Protein AF-A0A7D8Z5B3-F1 (afdb_monomer_lite)

InterPro domains:
  IPR001706 Large ribosomal subunit protein bL35 [PTHR33343] (1-56)
  IPR018265 Large ribosomal subunit protein bL35, conserved site [PS00936] (2-28)
  IPR021137 Large ribosomal subunit protein bL35-like [PF01632] (1-56)
  IPR037229 Large ribosomal subunit protein bL35 superfamily [G3DSA:4.10.410.60] (1-74)
  IPR037229 Large ribosomal subunit protein bL35 superfamily [SSF143034] (1-56)

Secondary structure (DSSP, 8-state):
----HHHHHH----TTS--EEPPTT-SS--TTS-HHHHHHHHSPEEPPHHHHHH---PPS---S-----------

pLDDT: mean 72.46, std 17.98, range [32.59, 92.56]

Foldseek 3Di:
DDADPVLLVAFDQDPVLKTWGQAPDQPDDCPPPDPVVNVVRRDIDIDDPVVSVVHPHDHDDDPDDPDDPDDDDDD

Radius of gyration: 17.36 Å; chains: 1; bounding box: 42×36×39 Å

Organism: Vanrija humicola (NCBI:txid5417)

Structure (mmCIF, N/CA/C/O backbone):
data_AF-A0A7D8Z5B3-F1
#
_entry.id   AF-A0A7D8Z5B3-F1
#
loop_
_atom_site.group_PDB
_atom_site.id
_atom_site.type_symbol
_atom_site.label_atom_id
_atom_site.label_alt_id
_atom_site.label_comp_id
_atom_site.label_asym_id
_atom_site.label_entity_id
_atom_site.label_seq_id
_atom_site.pdbx_PDB_ins_code
_atom_site.Cartn_x
_atom_site.Cartn_y
_atom_site.Cartn_z
_atom_site.occupancy
_atom_site.B_iso_or_equiv
_atom_site.auth_seq_id
_atom_site.auth_comp_id
_atom_site.auth_asym_id
_atom_site.auth_atom_id
_atom_site.pdbx_PDB_model_num
ATOM 1 N N . MET A 1 1 ? 23.481 3.835 -18.074 1.00 69.00 1 MET A N 1
ATOM 2 C CA . MET A 1 1 ? 22.090 4.270 -17.787 1.00 69.00 1 MET A CA 1
ATOM 3 C C . MET A 1 1 ? 21.899 4.417 -16.281 1.00 69.00 1 MET A C 1
ATOM 5 O O . MET A 1 1 ? 22.246 3.492 -15.555 1.00 69.00 1 MET A O 1
ATOM 9 N N . LYS A 1 2 ? 21.403 5.560 -15.792 1.00 76.31 2 LYS A N 1
ATOM 10 C CA . LYS A 1 2 ? 21.209 5.795 -14.348 1.00 76.31 2 LYS A CA 1
ATOM 11 C C . LYS A 1 2 ? 19.902 5.153 -13.867 1.00 76.31 2 LYS A C 1
ATOM 13 O O . LYS A 1 2 ? 18.895 5.195 -14.567 1.00 76.31 2 LYS A O 1
ATOM 18 N N . SER A 1 3 ? 19.910 4.577 -12.667 1.00 73.50 3 SER A N 1
ATOM 19 C CA . SER A 1 3 ? 18.695 4.069 -12.020 1.00 73.50 3 SER A CA 1
ATOM 20 C C . SER A 1 3 ? 17.913 5.207 -11.360 1.00 73.50 3 SER A C 1
ATOM 22 O O . SER A 1 3 ? 18.510 6.031 -10.663 1.00 73.50 3 SER A O 1
ATOM 24 N N . HIS A 1 4 ? 16.585 5.216 -11.495 1.00 83.75 4 HIS A N 1
ATOM 25 C CA . HIS A 1 4 ? 15.728 6.188 -10.814 1.00 83.75 4 HIS A CA 1
ATOM 26 C C . HIS A 1 4 ? 15.736 5.948 -9.293 1.00 83.75 4 HIS A C 1
ATOM 28 O O . HIS A 1 4 ? 15.186 4.960 -8.796 1.00 83.75 4 HIS A O 1
ATOM 34 N N . GLN A 1 5 ? 16.363 6.854 -8.535 1.00 83.12 5 GLN A N 1
ATOM 35 C CA . GLN A 1 5 ? 16.569 6.679 -7.089 1.00 83.12 5 GLN A CA 1
ATOM 36 C C . GLN A 1 5 ? 15.245 6.634 -6.313 1.00 83.12 5 GLN A C 1
ATOM 38 O O . GLN A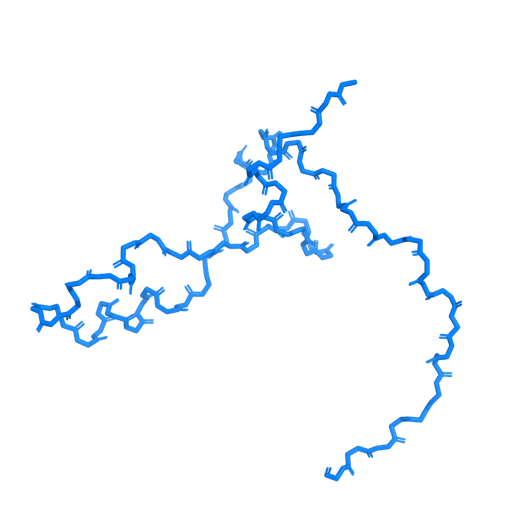 1 5 ? 15.120 5.900 -5.335 1.00 83.12 5 GLN A O 1
ATOM 43 N N . GLY A 1 6 ? 14.226 7.364 -6.775 1.00 83.06 6 GLY A N 1
ATOM 44 C CA . GLY A 1 6 ? 12.905 7.364 -6.151 1.00 83.06 6 GLY A CA 1
ATOM 45 C C . GLY A 1 6 ? 12.161 6.036 -6.294 1.00 83.06 6 GLY A C 1
ATOM 46 O O . GLY A 1 6 ? 11.427 5.659 -5.383 1.00 83.06 6 GLY A O 1
ATOM 47 N N . ALA A 1 7 ? 12.365 5.320 -7.402 1.00 83.19 7 ALA A N 1
ATOM 48 C CA . ALA A 1 7 ? 11.721 4.029 -7.642 1.00 83.19 7 ALA A CA 1
ATOM 49 C C . ALA A 1 7 ? 12.401 2.932 -6.817 1.00 83.19 7 ALA A C 1
ATOM 51 O O . ALA A 1 7 ? 11.746 2.151 -6.143 1.00 83.19 7 ALA A O 1
ATOM 52 N N . LYS A 1 8 ? 13.730 2.957 -6.778 1.00 82.38 8 LYS A N 1
ATOM 53 C CA . LYS A 1 8 ? 14.572 2.058 -5.985 1.00 82.38 8 LYS A CA 1
ATOM 54 C C . LYS A 1 8 ? 14.260 2.064 -4.481 1.00 82.38 8 LYS A C 1
ATOM 56 O O . LYS A 1 8 ? 14.348 1.027 -3.838 1.00 82.38 8 LYS A O 1
ATOM 61 N N . LYS A 1 9 ? 13.900 3.222 -3.914 1.00 84.69 9 LYS A N 1
ATOM 62 C CA . LYS A 1 9 ? 13.516 3.346 -2.495 1.00 84.69 9 LYS A CA 1
ATOM 63 C C . LYS A 1 9 ? 12.118 2.790 -2.202 1.00 84.69 9 LYS A C 1
ATOM 65 O O . LYS A 1 9 ? 11.866 2.335 -1.093 1.00 84.69 9 LYS A O 1
ATOM 70 N N . ARG A 1 10 ? 11.209 2.863 -3.178 1.00 84.56 10 ARG A N 1
ATOM 71 C CA . ARG A 1 10 ? 9.779 2.558 -3.009 1.00 84.56 10 ARG A CA 1
ATOM 72 C C . ARG A 1 10 ? 9.409 1.138 -3.434 1.00 84.56 10 ARG A C 1
ATOM 74 O O . ARG A 1 10 ? 8.537 0.541 -2.818 1.00 84.56 10 ARG A O 1
ATOM 81 N N . PHE A 1 11 ? 10.084 0.602 -4.449 1.00 83.75 11 PHE A N 1
ATOM 82 C CA . PHE A 1 11 ? 9.812 -0.706 -5.039 1.00 83.75 11 PHE A CA 1
ATOM 83 C C . PHE A 1 11 ? 11.002 -1.638 -4.816 1.00 83.75 11 PHE A C 1
ATOM 85 O O . PHE A 1 11 ? 12.102 -1.392 -5.317 1.00 83.75 11 PHE A O 1
ATOM 92 N N . LYS A 1 12 ? 10.770 -2.730 -4.087 1.00 80.44 12 LYS A N 1
ATOM 93 C CA . LYS A 1 12 ? 11.738 -3.820 -3.910 1.00 80.44 12 LYS A CA 1
ATOM 94 C C . LYS A 1 12 ? 11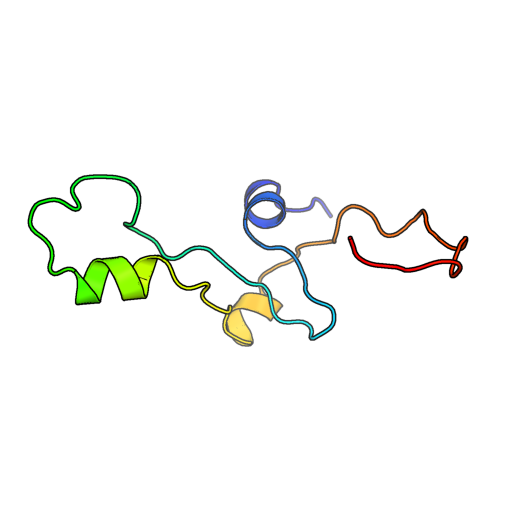.300 -4.994 -4.779 1.00 80.44 12 LYS A C 1
ATOM 96 O O . LYS A 1 12 ? 10.117 -5.304 -4.803 1.00 80.44 12 LYS A O 1
ATOM 101 N N . LYS A 1 13 ? 12.216 -5.623 -5.519 1.00 76.81 13 LYS A N 1
ATOM 102 C CA . LYS A 1 13 ? 11.894 -6.816 -6.320 1.00 76.81 13 LYS A CA 1
ATOM 103 C C . LYS A 1 13 ? 11.837 -8.038 -5.411 1.00 76.81 13 LYS A C 1
ATOM 105 O O . LYS A 1 13 ? 12.817 -8.326 -4.729 1.00 76.81 13 LYS A O 1
ATOM 110 N N . THR A 1 14 ? 10.711 -8.741 -5.413 1.00 78.12 14 THR A N 1
ATOM 111 C CA . THR A 1 14 ? 10.591 -10.070 -4.804 1.00 78.12 14 THR A CA 1
ATOM 112 C C . THR A 1 14 ? 11.104 -11.129 -5.787 1.00 78.12 14 THR A C 1
ATOM 114 O O . THR A 1 14 ? 11.154 -10.882 -6.993 1.00 78.12 14 THR A O 1
ATOM 117 N N . ALA A 1 15 ? 11.467 -12.317 -5.292 1.00 67.88 15 ALA A N 1
ATOM 118 C CA . ALA A 1 15 ? 11.920 -13.443 -6.118 1.00 67.88 15 ALA A CA 1
ATOM 119 C C . ALA A 1 15 ? 10.925 -13.824 -7.237 1.00 67.88 15 ALA A C 1
ATOM 121 O O . ALA A 1 15 ? 11.332 -14.268 -8.302 1.00 67.88 15 ALA A O 1
ATOM 122 N N . SER A 1 16 ? 9.630 -13.569 -7.029 1.00 67.31 16 SER A N 1
ATOM 123 C CA . SER A 1 16 ? 8.547 -13.792 -7.994 1.00 67.31 16 SER A CA 1
ATOM 124 C C . SER A 1 16 ? 8.419 -12.713 -9.082 1.00 67.31 16 SER A C 1
ATOM 126 O O . SER A 1 16 ? 7.497 -12.760 -9.892 1.00 67.31 16 SER A O 1
ATOM 128 N N . GLY A 1 17 ? 9.294 -11.701 -9.101 1.00 67.56 17 GLY A N 1
ATOM 129 C CA . GLY A 1 17 ? 9.279 -10.622 -10.097 1.00 67.56 17 GLY A CA 1
ATOM 130 C C . GLY A 1 17 ? 8.233 -9.528 -9.851 1.00 67.56 17 GLY A C 1
ATOM 131 O O . GLY A 1 17 ? 8.259 -8.496 -10.521 1.00 67.56 17 GLY A O 1
ATOM 132 N N . MET A 1 18 ? 7.351 -9.700 -8.864 1.00 72.94 18 MET A N 1
ATOM 133 C CA . MET A 1 18 ? 6.421 -8.660 -8.424 1.00 72.94 18 MET A CA 1
ATOM 134 C C . MET A 1 18 ? 7.107 -7.707 -7.441 1.00 72.94 18 MET A C 1
ATOM 136 O O . MET A 1 18 ? 7.942 -8.114 -6.631 1.00 72.94 18 MET A O 1
ATOM 140 N N . THR A 1 19 ? 6.743 -6.426 -7.496 1.00 75.56 19 THR A N 1
ATOM 141 C CA . THR A 1 19 ? 7.243 -5.408 -6.565 1.00 75.56 19 THR A CA 1
ATOM 142 C C . THR A 1 19 ? 6.136 -4.996 -5.592 1.00 75.56 19 THR A C 1
ATOM 144 O O . THR A 1 19 ? 5.171 -4.355 -6.030 1.00 75.56 19 THR A O 1
ATOM 147 N N . PRO A 1 20 ? 6.215 -5.354 -4.294 1.00 79.75 20 PRO A N 1
ATOM 148 C CA . PRO A 1 20 ? 5.299 -4.820 -3.295 1.00 79.75 20 PRO A CA 1
ATOM 149 C C . PRO A 1 20 ? 5.484 -3.306 -3.137 1.00 79.75 20 PRO A C 1
ATOM 151 O O . PRO A 1 20 ? 6.604 -2.790 -3.186 1.00 79.75 20 PRO A O 1
ATOM 154 N N . GLN A 1 21 ? 4.372 -2.609 -2.924 1.00 85.31 21 GLN A N 1
ATOM 155 C CA . GLN A 1 21 ? 4.300 -1.178 -2.647 1.00 85.31 21 GLN A CA 1
ATOM 156 C C . GLN A 1 21 ? 3.328 -0.897 -1.494 1.00 85.31 21 GLN A C 1
ATOM 158 O O . GLN A 1 21 ? 2.360 -1.627 -1.268 1.00 85.31 21 GLN A O 1
ATOM 163 N N . GLY A 1 22 ? 3.582 0.185 -0.759 1.00 86.06 22 GLY A N 1
ATOM 164 C CA . GLY A 1 22 ? 2.618 0.711 0.204 1.00 86.06 22 GLY A CA 1
ATOM 165 C C . GLY A 1 22 ? 1.478 1.433 -0.513 1.00 86.06 22 GLY A C 1
ATOM 166 O O . GLY A 1 22 ? 1.728 2.179 -1.458 1.00 86.06 22 GLY A O 1
ATOM 167 N N . GLN A 1 23 ? 0.244 1.240 -0.047 1.00 88.44 23 GLN A N 1
ATOM 168 C CA . GLN A 1 23 ? -0.910 1.988 -0.546 1.00 88.44 23 GLN A CA 1
ATOM 169 C C . GLN A 1 23 ? -0.784 3.482 -0.210 1.00 88.44 23 GLN A C 1
ATOM 171 O O . GLN A 1 23 ? -0.259 3.863 0.843 1.00 88.44 23 GLN A O 1
ATOM 176 N N . CYS A 1 24 ? -1.273 4.329 -1.115 1.00 87.75 24 CYS A N 1
ATOM 177 C CA . CYS A 1 24 ? -1.313 5.778 -0.930 1.00 87.75 24 CYS A CA 1
ATOM 178 C C . CYS A 1 24 ? -2.378 6.181 0.107 1.00 87.75 24 CYS A C 1
ATOM 180 O O . CYS A 1 24 ? -3.390 5.501 0.258 1.00 87.75 24 CYS A O 1
ATOM 182 N N . GLY A 1 25 ? -2.168 7.307 0.800 1.00 85.06 25 GLY A N 1
ATOM 183 C CA . GLY A 1 25 ? -3.204 7.928 1.634 1.00 85.06 25 GLY A CA 1
ATOM 184 C C . GLY A 1 25 ? -3.399 7.304 3.017 1.00 85.06 25 GLY A C 1
ATOM 185 O O . GLY A 1 25 ? -4.456 7.478 3.606 1.00 85.06 25 GLY A O 1
ATOM 186 N N . LYS A 1 26 ? -2.399 6.579 3.537 1.00 84.19 26 LYS A N 1
ATOM 187 C CA . LYS A 1 26 ? -2.450 5.970 4.879 1.00 84.19 26 LYS A CA 1
ATOM 188 C C . LYS A 1 26 ? -1.875 6.828 6.015 1.00 84.19 26 LYS A C 1
ATOM 190 O O . LYS A 1 26 ? -2.005 6.439 7.167 1.00 84.19 26 LYS A O 1
ATOM 195 N N . GLN A 1 27 ? -1.194 7.933 5.703 1.00 83.75 27 GLN A N 1
ATOM 196 C CA . GLN A 1 27 ? -0.320 8.634 6.660 1.00 83.75 27 GLN A CA 1
ATOM 197 C C . GLN A 1 27 ? -1.001 9.766 7.451 1.00 83.75 27 GLN A C 1
ATOM 199 O O . GLN A 1 27 ? -0.600 10.018 8.580 1.00 83.75 27 GLN A O 1
ATOM 204 N N . HIS A 1 28 ? -2.006 10.459 6.902 1.00 84.50 28 HIS A N 1
ATOM 205 C CA . HIS A 1 28 ? -2.608 11.635 7.548 1.00 84.50 28 HIS A CA 1
ATOM 206 C C . HIS A 1 28 ? -4.128 11.703 7.315 1.00 84.50 28 HIS A C 1
ATOM 208 O O . HIS A 1 28 ? -4.598 11.293 6.257 1.00 84.50 28 HIS A O 1
ATOM 214 N N . LEU A 1 29 ? -4.865 12.216 8.314 1.00 80.25 29 LEU A N 1
ATOM 215 C CA . LEU A 1 29 ? -6.335 12.343 8.372 1.00 80.25 29 LEU A CA 1
ATOM 216 C C . LEU A 1 29 ? -7.114 11.027 8.205 1.00 80.25 29 LEU A C 1
ATOM 218 O O . LEU A 1 29 ? -8.039 10.928 7.406 1.00 80.25 29 LEU A O 1
ATOM 222 N N . ASN A 1 30 ? -6.780 10.013 9.010 1.00 83.56 30 ASN A N 1
ATOM 223 C CA . ASN A 1 30 ? -7.544 8.758 9.068 1.00 83.56 30 ASN A CA 1
ATOM 224 C C . ASN A 1 30 ? -8.769 8.810 10.004 1.00 83.56 30 ASN A C 1
ATOM 226 O O . ASN A 1 30 ? -9.530 7.851 10.054 1.00 83.56 30 ASN A O 1
ATOM 230 N N . THR A 1 31 ? -8.966 9.905 10.741 1.00 84.56 31 THR A N 1
ATOM 231 C CA . THR A 1 31 ? -9.966 10.028 11.817 1.00 84.56 31 THR A CA 1
ATOM 232 C C . THR A 1 31 ? -11.416 10.011 11.329 1.00 84.56 31 THR A C 1
ATOM 234 O O . THR A 1 31 ? -12.287 9.559 12.060 1.00 84.56 31 THR A O 1
ATOM 237 N N . GLY A 1 32 ? -11.683 10.457 10.096 1.00 87.50 32 GLY A N 1
ATOM 238 C CA . GLY A 1 32 ? -13.025 10.460 9.494 1.00 87.50 32 GLY A CA 1
ATOM 239 C C . GLY A 1 32 ? -13.333 9.253 8.602 1.00 87.50 32 GLY A C 1
ATOM 240 O O . GLY A 1 32 ? -14.392 9.202 7.980 1.00 87.50 32 GLY A O 1
ATOM 241 N N . PHE A 1 33 ? -12.411 8.295 8.478 1.00 87.56 33 PHE A N 1
ATOM 242 C CA . PHE A 1 33 ? -12.580 7.142 7.596 1.00 87.56 33 PHE A CA 1
ATOM 243 C C . PHE A 1 33 ? -12.953 5.881 8.372 1.00 87.56 33 PHE A C 1
ATOM 245 O O . PHE A 1 33 ? -12.513 5.661 9.495 1.00 87.56 33 PHE A O 1
ATOM 252 N N . SER A 1 34 ? -13.732 5.004 7.733 1.00 92.00 34 SER A N 1
ATOM 253 C CA . SER A 1 34 ? -14.107 3.722 8.326 1.00 92.00 34 SER A CA 1
ATOM 254 C C . SER A 1 34 ? -12.887 2.832 8.584 1.00 92.00 34 SER A C 1
ATOM 256 O O . SER A 1 34 ? -11.937 2.791 7.790 1.00 92.00 34 SER A O 1
ATOM 258 N N . ALA A 1 35 ? -12.947 2.040 9.658 1.00 89.75 35 ALA A N 1
ATOM 259 C CA . ALA A 1 35 ? -11.900 1.077 10.006 1.00 89.75 35 ALA A CA 1
ATOM 260 C C . ALA A 1 35 ? -11.594 0.112 8.844 1.00 89.75 35 ALA A C 1
ATOM 262 O O . ALA A 1 35 ? -10.436 -0.192 8.564 1.00 89.75 35 ALA A O 1
ATOM 263 N N . THR A 1 36 ? -12.615 -0.293 8.084 1.00 92.56 36 THR A N 1
ATOM 264 C CA . THR A 1 36 ? -12.475 -1.146 6.894 1.00 92.56 36 THR A CA 1
ATOM 265 C C . THR A 1 36 ? -11.558 -0.530 5.837 1.00 92.56 36 THR A C 1
ATOM 267 O O . THR A 1 36 ? -10.716 -1.223 5.257 1.00 92.56 36 THR A O 1
ATOM 270 N N . ARG A 1 37 ? -11.677 0.782 5.591 1.00 90.94 37 ARG A N 1
ATOM 271 C CA . ARG A 1 37 ? -10.805 1.497 4.651 1.00 90.94 37 ARG A CA 1
ATOM 272 C C . ARG A 1 37 ? -9.369 1.539 5.166 1.00 90.94 37 ARG A C 1
ATOM 274 O O . ARG A 1 37 ? -8.457 1.262 4.389 1.00 90.94 37 ARG A O 1
ATOM 281 N N . ILE A 1 38 ? -9.173 1.846 6.447 1.00 90.62 38 ILE A N 1
ATOM 282 C CA . ILE A 1 38 ? -7.842 1.906 7.072 1.00 90.62 38 ILE A CA 1
ATOM 283 C C . ILE A 1 38 ? -7.154 0.537 6.978 1.00 90.62 38 ILE A C 1
ATOM 285 O O . ILE A 1 38 ? -6.036 0.443 6.472 1.00 90.62 38 ILE A O 1
ATOM 289 N N . ASN A 1 39 ? -7.859 -0.536 7.337 1.00 91.19 39 ASN A N 1
ATOM 290 C CA . ASN A 1 39 ? -7.348 -1.908 7.272 1.00 91.19 39 ASN A CA 1
ATOM 291 C C . ASN A 1 39 ? -6.991 -2.330 5.840 1.00 91.19 39 ASN A C 1
ATOM 293 O O . ASN A 1 39 ? -6.007 -3.035 5.616 1.00 91.19 39 ASN A O 1
ATOM 297 N N . ARG A 1 40 ? -7.745 -1.867 4.836 1.00 90.75 40 ARG A N 1
ATOM 298 C CA . ARG A 1 40 ? -7.402 -2.095 3.425 1.00 90.75 40 ARG A CA 1
ATOM 299 C C . ARG A 1 40 ? -6.115 -1.370 3.018 1.00 90.75 40 ARG A C 1
ATOM 301 O O . ARG A 1 40 ? -5.318 -1.942 2.281 1.00 90.75 40 ARG A O 1
ATOM 308 N N . LEU A 1 41 ? -5.902 -0.142 3.492 1.00 90.00 41 LEU A N 1
ATOM 309 C CA . LEU A 1 41 ? -4.708 0.662 3.194 1.00 90.00 41 LEU A CA 1
ATOM 310 C C . LEU A 1 41 ? -3.442 0.166 3.913 1.00 90.00 41 LEU A C 1
ATOM 312 O O . LEU A 1 41 ? -2.329 0.433 3.455 1.00 90.00 41 LEU A O 1
ATOM 316 N N . GLN A 1 42 ? -3.592 -0.562 5.021 1.00 87.88 42 GLN A N 1
ATOM 317 C CA . GLN A 1 42 ? -2.468 -1.197 5.716 1.00 87.88 42 GLN A CA 1
ATOM 318 C C . GLN A 1 42 ? -1.870 -2.370 4.924 1.00 87.88 42 GLN A C 1
ATOM 320 O O . GLN A 1 42 ? -0.670 -2.627 5.031 1.00 87.88 42 GLN A O 1
ATOM 325 N N . LYS A 1 43 ? -2.673 -3.056 4.100 1.00 89.94 43 LYS A N 1
ATOM 326 C CA . LYS A 1 43 ? -2.222 -4.200 3.297 1.00 89.94 43 LYS A CA 1
ATOM 327 C C . LYS A 1 43 ? -1.253 -3.764 2.193 1.00 89.94 43 LYS A C 1
ATOM 329 O O . LYS A 1 43 ? -1.416 -2.716 1.568 1.00 89.94 43 LYS A O 1
ATOM 334 N N . ALA A 1 44 ? -0.249 -4.600 1.929 1.00 86.50 44 ALA A N 1
ATOM 335 C CA . ALA A 1 44 ? 0.678 -4.387 0.823 1.00 86.50 44 ALA A CA 1
ATOM 336 C C . ALA A 1 44 ? -0.046 -4.540 -0.523 1.00 86.50 44 ALA A C 1
ATOM 338 O O . ALA A 1 44 ? -0.807 -5.486 -0.725 1.00 86.50 44 ALA A O 1
ATOM 339 N N . ALA A 1 45 ? 0.203 -3.612 -1.448 1.00 85.81 45 ALA A N 1
ATOM 340 C CA . ALA A 1 45 ? -0.255 -3.722 -2.827 1.00 85.81 45 ALA A CA 1
ATOM 341 C C . ALA A 1 45 ? 0.844 -4.327 -3.689 1.00 85.81 45 ALA A C 1
ATOM 343 O O . ALA A 1 45 ? 2.022 -4.025 -3.495 1.00 85.81 45 ALA A O 1
ATOM 344 N N . TYR A 1 46 ? 0.462 -5.087 -4.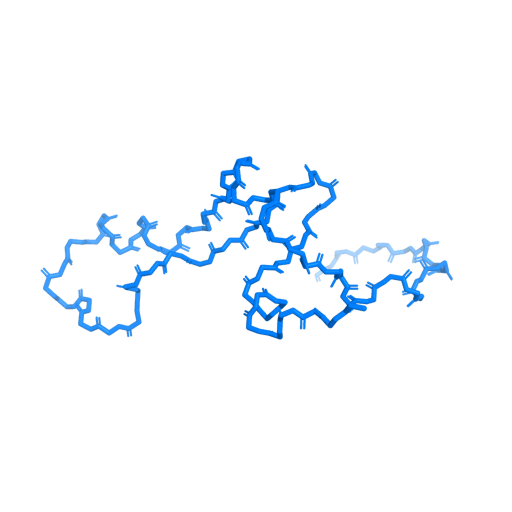706 1.00 86.25 46 TYR A N 1
ATOM 345 C CA . TYR A 1 46 ? 1.392 -5.509 -5.741 1.00 86.25 46 TYR A CA 1
ATOM 346 C C . TYR A 1 46 ? 1.271 -4.623 -6.978 1.00 86.25 46 TYR A C 1
ATOM 348 O O . TYR A 1 46 ? 0.211 -4.084 -7.292 1.00 86.25 46 TYR A O 1
ATOM 356 N N . THR A 1 47 ? 2.3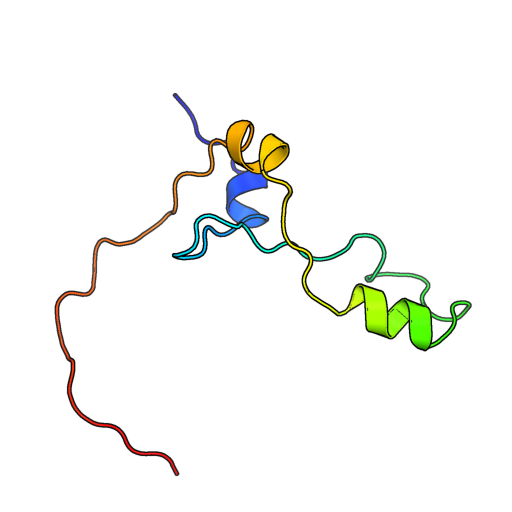97 -4.452 -7.658 1.00 81.38 47 THR A N 1
ATOM 357 C CA . THR A 1 47 ? 2.503 -3.677 -8.897 1.00 81.38 47 THR A CA 1
ATOM 358 C C . THR A 1 47 ? 1.977 -4.495 -10.081 1.00 81.38 47 THR A C 1
ATOM 360 O O . THR A 1 47 ? 2.181 -5.709 -10.133 1.00 81.38 47 THR A O 1
ATOM 363 N N . THR A 1 48 ? 1.314 -3.850 -11.044 1.00 82.94 48 THR A N 1
ATOM 364 C CA . THR A 1 48 ? 0.819 -4.524 -12.257 1.00 82.94 48 THR A CA 1
ATOM 365 C C . THR A 1 48 ? 1.971 -4.890 -13.196 1.00 82.94 48 THR A C 1
ATOM 367 O O . THR A 1 48 ? 3.024 -4.249 -13.190 1.00 82.94 48 THR A O 1
ATOM 370 N N . LYS A 1 49 ? 1.782 -5.905 -14.049 1.00 79.00 49 LYS A N 1
ATOM 371 C CA . LYS A 1 49 ? 2.826 -6.376 -14.982 1.00 79.00 49 LYS A CA 1
ATOM 372 C C . LYS A 1 49 ? 3.355 -5.254 -15.891 1.00 79.00 49 LYS A C 1
ATOM 374 O O . LYS A 1 49 ? 4.560 -5.148 -16.097 1.00 79.00 49 LYS A O 1
ATOM 379 N N . THR A 1 50 ? 2.474 -4.365 -16.350 1.00 82.19 50 THR A N 1
ATOM 380 C CA . THR A 1 50 ? 2.826 -3.187 -17.162 1.00 82.19 50 THR A CA 1
ATOM 381 C C . THR A 1 50 ? 3.761 -2.239 -16.417 1.00 82.19 50 THR A C 1
ATOM 383 O O . THR A 1 50 ? 4.771 -1.782 -16.950 1.00 82.19 50 THR A O 1
ATOM 386 N N . GLN A 1 51 ? 3.459 -1.976 -15.148 1.00 78.75 51 GLN A N 1
ATOM 387 C CA . GLN A 1 51 ? 4.227 -1.055 -14.323 1.00 78.75 51 GLN A CA 1
ATOM 388 C C . GLN A 1 51 ? 5.587 -1.661 -13.932 1.00 78.75 51 GLN A C 1
ATOM 390 O O . GLN A 1 51 ? 6.579 -0.938 -13.876 1.00 78.75 51 GLN A O 1
ATOM 395 N N . VAL A 1 52 ? 5.684 -2.990 -13.790 1.00 77.94 52 VAL A N 1
ATOM 396 C CA . VAL A 1 52 ? 6.970 -3.696 -13.629 1.00 77.94 52 VAL A CA 1
ATOM 397 C C . VAL A 1 52 ? 7.886 -3.506 -14.848 1.00 77.94 52 VAL A C 1
ATOM 399 O O . VAL A 1 52 ? 9.083 -3.290 -14.663 1.00 77.94 52 VAL A O 1
ATOM 402 N N . GLY A 1 53 ? 7.348 -3.514 -16.074 1.00 75.50 53 GLY A N 1
ATOM 403 C CA . GLY A 1 53 ? 8.131 -3.287 -17.300 1.00 75.50 53 GLY A CA 1
ATOM 404 C C . GLY A 1 53 ? 8.728 -1.876 -17.399 1.00 75.50 53 GLY A C 1
ATOM 405 O O . GLY A 1 53 ? 9.866 -1.704 -17.837 1.00 75.50 53 GLY A O 1
ATOM 406 N N . ALA A 1 54 ? 7.998 -0.865 -16.920 1.00 75.94 54 ALA A N 1
ATOM 407 C CA . ALA A 1 54 ? 8.477 0.518 -16.860 1.00 75.94 54 ALA A CA 1
ATOM 408 C C . ALA A 1 54 ? 9.494 0.754 -15.722 1.00 75.94 54 ALA A C 1
ATOM 410 O O . ALA A 1 54 ? 10.347 1.646 -15.797 1.00 75.94 54 ALA A O 1
ATOM 411 N N . LEU A 1 55 ? 9.439 -0.049 -14.655 1.00 73.75 55 LEU A N 1
ATOM 412 C CA . LEU A 1 55 ? 10.313 0.079 -13.493 1.00 73.75 55 LEU A CA 1
ATOM 413 C C . LEU A 1 55 ? 11.701 -0.516 -13.767 1.00 73.75 55 LEU A C 1
ATOM 415 O O . LEU A 1 55 ? 11.997 -1.677 -13.480 1.00 73.75 55 LEU A O 1
ATOM 419 N N . ARG A 1 56 ? 12.633 0.341 -14.194 1.00 65.88 56 ARG A N 1
ATOM 420 C CA . ARG A 1 56 ? 14.079 0.039 -14.233 1.00 65.88 56 ARG A CA 1
ATOM 421 C C . ARG A 1 56 ? 14.709 0.054 -12.830 1.00 65.88 56 ARG A C 1
ATOM 423 O O . ARG A 1 56 ? 15.715 0.723 -12.582 1.00 65.88 56 ARG A O 1
ATOM 430 N N . VAL A 1 57 ? 14.105 -0.665 -11.882 1.00 65.12 57 VAL A N 1
ATOM 431 C CA . VAL A 1 57 ? 14.658 -0.858 -10.537 1.00 65.12 57 VAL A CA 1
ATOM 432 C C . VAL A 1 57 ? 15.664 -2.006 -10.585 1.00 65.12 57 VAL A C 1
ATOM 434 O O . VAL A 1 57 ? 15.316 -3.185 -10.696 1.00 65.12 57 VAL A O 1
ATOM 437 N N . ARG A 1 58 ? 16.951 -1.656 -10.582 1.00 56.06 58 ARG A N 1
ATOM 438 C CA . ARG A 1 58 ? 18.025 -2.617 -10.326 1.00 56.06 58 ARG A CA 1
ATOM 439 C C . ARG A 1 58 ? 18.079 -2.821 -8.807 1.00 56.06 58 ARG A C 1
ATOM 441 O O . ARG A 1 58 ? 18.144 -1.812 -8.097 1.00 56.06 58 ARG A O 1
ATOM 448 N N . PRO A 1 59 ? 18.003 -4.060 -8.298 1.00 50.88 59 PRO A N 1
ATOM 449 C CA . PRO A 1 59 ? 18.150 -4.293 -6.869 1.00 50.88 59 PRO A CA 1
ATOM 450 C C . PRO A 1 59 ? 19.532 -3.783 -6.445 1.00 50.88 59 PRO A C 1
ATOM 452 O O . PRO A 1 59 ? 20.531 -4.085 -7.101 1.00 50.88 59 PRO A O 1
ATOM 455 N N . LEU A 1 60 ? 19.606 -2.970 -5.388 1.00 47.91 60 LEU A N 1
ATOM 456 C CA . LEU A 1 60 ? 20.861 -2.919 -4.647 1.00 47.91 60 LEU A CA 1
ATOM 457 C C . LEU A 1 60 ? 20.967 -4.235 -3.895 1.00 47.91 60 LEU A C 1
ATOM 459 O O . LEU A 1 60 ? 19.994 -4.636 -3.267 1.00 47.91 60 LEU A O 1
ATOM 463 N N . THR A 1 61 ? 22.140 -4.853 -4.006 1.00 40.34 61 THR A N 1
ATOM 464 C CA . THR A 1 61 ? 22.625 -6.009 -3.241 1.00 40.34 61 THR A CA 1
ATOM 465 C C . THR A 1 61 ? 21.888 -7.339 -3.440 1.00 40.34 61 THR A C 1
ATOM 467 O O . THR A 1 61 ? 20.878 -7.618 -2.804 1.00 40.34 61 THR A O 1
ATOM 470 N N . CYS A 1 62 ? 22.508 -8.214 -4.236 1.00 34.75 62 CYS A N 1
ATOM 471 C CA . CYS A 1 62 ? 22.778 -9.599 -3.834 1.00 34.75 62 CYS A CA 1
ATOM 472 C C . CYS A 1 62 ? 24.204 -9.993 -4.285 1.00 34.75 62 CYS A C 1
ATOM 474 O O . CYS A 1 62 ? 24.415 -10.890 -5.093 1.00 34.75 62 CYS A O 1
ATOM 476 N N . VAL A 1 63 ? 25.203 -9.258 -3.790 1.00 43.22 63 VAL A N 1
ATOM 477 C CA . VAL A 1 63 ? 26.544 -9.803 -3.529 1.00 43.22 63 VAL A CA 1
ATOM 478 C C . VAL A 1 63 ? 26.639 -9.817 -2.001 1.00 43.22 63 VAL A C 1
ATOM 480 O O . VAL A 1 63 ? 26.303 -8.806 -1.394 1.00 43.22 63 VAL A O 1
ATOM 483 N N . GLN A 1 64 ? 27.033 -10.961 -1.430 1.00 38.66 64 GLN A N 1
ATOM 484 C CA . GLN A 1 64 ? 26.964 -11.385 -0.013 1.00 38.66 64 GLN A CA 1
ATOM 485 C C . GLN A 1 64 ? 25.637 -12.031 0.439 1.00 38.66 64 GLN A C 1
ATOM 487 O O . GLN A 1 64 ? 24.801 -11.418 1.086 1.00 38.66 64 GLN A O 1
ATOM 492 N N . SER A 1 65 ? 25.453 -13.316 0.114 1.00 32.59 65 SER A N 1
ATOM 493 C CA . SER A 1 65 ? 25.705 -14.386 1.096 1.00 32.59 65 SER A CA 1
ATOM 494 C C . SER A 1 65 ? 25.560 -15.767 0.436 1.00 32.59 65 SER A C 1
ATOM 496 O O . SER A 1 65 ? 24.524 -16.422 0.495 1.00 32.59 65 SER A O 1
ATOM 498 N N . LYS A 1 66 ? 26.631 -16.23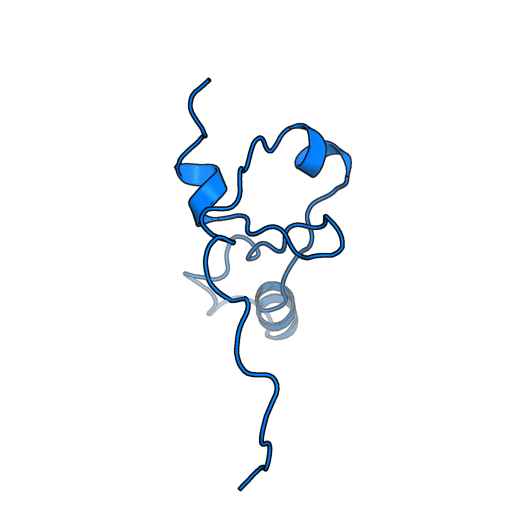5 -0.216 1.00 40.84 66 LYS A N 1
ATOM 499 C CA . LYS A 1 66 ? 27.036 -17.627 -0.007 1.00 40.84 66 LYS A CA 1
ATOM 500 C C . LYS A 1 66 ? 27.730 -17.593 1.349 1.00 40.84 66 LYS A C 1
ATOM 502 O O . LYS A 1 66 ? 28.802 -17.007 1.397 1.00 40.84 66 LYS A O 1
ATOM 507 N N . THR A 1 67 ? 27.088 -18.040 2.425 1.00 44.25 67 THR A N 1
ATOM 508 C CA . THR A 1 67 ? 27.600 -18.904 3.513 1.00 44.25 67 THR A CA 1
ATOM 509 C C . THR A 1 67 ? 26.524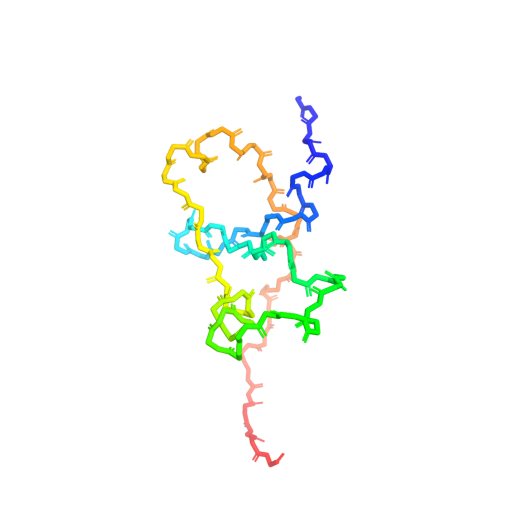 -18.959 4.616 1.00 44.25 67 THR A C 1
ATOM 511 O O . THR A 1 67 ? 25.897 -17.956 4.938 1.00 44.25 67 THR A O 1
ATOM 514 N N . ILE A 1 68 ? 26.378 -20.143 5.216 1.00 40.84 68 ILE A N 1
ATOM 515 C CA . ILE A 1 68 ? 25.675 -20.452 6.474 1.00 40.84 68 ILE A CA 1
ATOM 516 C C . ILE A 1 68 ? 24.149 -20.593 6.372 1.00 40.84 68 ILE A C 1
ATOM 518 O O . ILE A 1 68 ? 23.352 -20.002 7.089 1.00 40.84 68 ILE A O 1
ATOM 522 N N . SER A 1 69 ? 23.756 -21.556 5.548 1.00 44.41 69 SER A N 1
ATOM 523 C CA . SER A 1 69 ? 22.920 -22.648 6.039 1.00 44.41 69 SER A CA 1
ATOM 524 C C . SER A 1 69 ? 23.599 -23.337 7.237 1.00 44.41 69 SER A C 1
ATOM 526 O O . SER A 1 69 ? 24.525 -24.122 7.025 1.00 44.41 69 SER A O 1
ATOM 528 N N . ARG A 1 70 ? 23.182 -23.034 8.472 1.00 47.91 70 ARG A N 1
ATOM 529 C CA . ARG A 1 70 ? 23.195 -23.948 9.634 1.00 47.91 70 ARG A CA 1
ATOM 530 C C . ARG A 1 70 ? 22.600 -23.247 10.863 1.00 47.91 70 ARG A C 1
ATOM 532 O O . ARG A 1 70 ? 23.073 -22.189 11.250 1.00 47.91 70 ARG A O 1
ATOM 539 N N . LEU A 1 71 ? 21.632 -23.940 11.469 1.00 40.44 71 LEU A N 1
ATOM 540 C CA . LEU A 1 71 ? 21.082 -23.768 12.821 1.00 40.44 71 LEU A CA 1
ATOM 541 C C . LEU A 1 71 ? 19.961 -22.722 13.001 1.00 40.44 71 LEU A C 1
ATOM 543 O O . LEU A 1 71 ? 20.166 -21.596 13.433 1.00 40.44 71 LEU A O 1
ATOM 547 N N . LEU A 1 72 ? 18.733 -23.180 12.733 1.00 40.53 72 LEU A N 1
ATOM 548 C CA . LEU A 1 72 ? 17.585 -22.965 13.632 1.00 40.53 72 LEU A CA 1
ATOM 549 C C . LEU A 1 72 ? 17.880 -23.669 14.989 1.00 40.53 72 LEU A C 1
ATOM 551 O O . LEU A 1 72 ? 18.639 -24.643 14.950 1.00 40.53 72 LEU A O 1
ATOM 555 N N . PRO A 1 73 ? 17.311 -23.258 16.151 1.00 47.38 73 PRO A N 1
ATOM 556 C CA . PRO A 1 73 ? 15.875 -23.006 16.306 1.00 47.38 73 PRO A CA 1
ATOM 557 C C . PRO A 1 73 ? 15.430 -21.814 17.176 1.00 47.38 73 PRO A C 1
ATOM 559 O O . PRO A 1 73 ? 16.108 -21.360 18.087 1.00 47.38 73 PRO A O 1
ATOM 562 N N . TYR A 1 74 ? 14.221 -21.361 16.834 1.00 40.69 74 TYR A N 1
ATOM 563 C CA . TYR A 1 74 ? 13.128 -20.906 17.702 1.00 40.69 74 TYR A CA 1
ATOM 564 C C . TYR A 1 74 ? 13.354 -21.039 19.226 1.00 40.69 74 TYR A C 1
ATOM 566 O O . TYR A 1 74 ? 13.442 -22.155 19.740 1.00 40.69 74 TYR A O 1
ATOM 574 N N . ALA A 1 75 ? 13.320 -19.900 19.921 1.00 38.34 75 ALA A N 1
ATOM 575 C CA . ALA A 1 75 ? 12.727 -19.699 21.245 1.00 38.34 75 ALA A CA 1
ATOM 576 C C . ALA A 1 75 ? 12.227 -18.248 21.315 1.00 38.34 75 ALA A C 1
ATOM 578 O O . ALA A 1 75 ? 12.972 -17.361 20.832 1.00 38.34 75 ALA A O 1
#

Sequence (75 aa):
MKSHQGAKKRFKKTASGMTPQGQCGKQHLNTGFSATRINRLQKAAYTTKTQVGALRVRPLTCVQSKTISRLLPYA